Protein AF-A0A524RSS6-F1 (afdb_monomer)

Foldseek 3Di:
DVVQQVVLVVCLVPDPDCCCVPVVVDWGFDADLCLHTDDIHDDDVVVVVVSSVVSND

Secondary structure (DSSP, 8-state):
-HHHHHHHHHHHHH---HHHHTT-----EEE-TTS-EEEE-S--HHHHHHHHHHHH-

Solvent-accessible surface area (backbone atoms only — not comparable to full-atom values): 3390 Å² total; per-residue (Å²): 98,66,67,23,39,51,53,44,50,54,51,33,74,71,44,85,48,58,52,40,55,72,66,55,68,61,82,35,73,42,61,48,100,84,32,46,84,73,33,44,35,87,80,63,72,70,56,59,60,52,50,44,52,62,65,65,107

Sequence (57 aa):
MAVAREMGSALRESAQSLNIRERLDYSCALFDPSGRLVAHAPHIPVHLGSMGSAVRA

Organism: NCBI:txid2507554

InterPro domains:
  IPR003692 Hydantoinase B/oxoprolinase [PF02538] (1-57)
  IPR045079 Oxoprolinase-like [PTHR11365] (1-55)

Nearest PDB structures (foldseek):
  2hz5-assembly2_A-2  TM=5.148E-01  e=4.318E+00  Homo sapiens
  7f8f-assembly1_A-2  TM=4.861E-01  e=9.1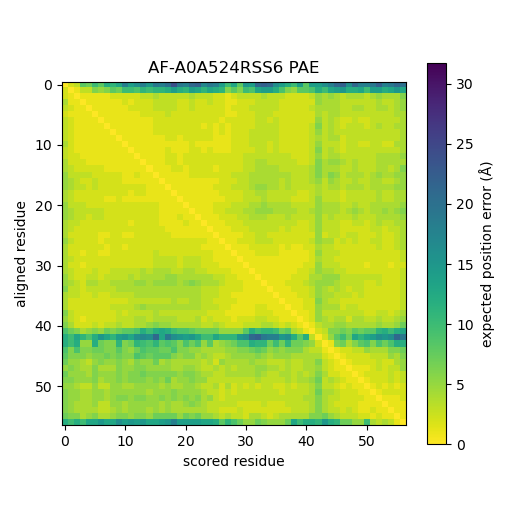98E+00  Candidatus Odinarchaeum yellowstonii

pLDDT: mean 89.65, std 7.49, range [59.91, 97.75]

Radius of gyration: 11.66 Å; Cα contacts (8 Å, |Δi|>4): 66; chains: 1; bounding box: 22×30×21 Å

Mean predicted aligned error: 3.62 Å

Structure (mmCIF, N/CA/C/O backbone):
data_AF-A0A524RSS6-F1
#
_entry.id   AF-A0A524RSS6-F1
#
loop_
_atom_site.group_PDB
_atom_site.id
_atom_site.type_symbol
_atom_site.lab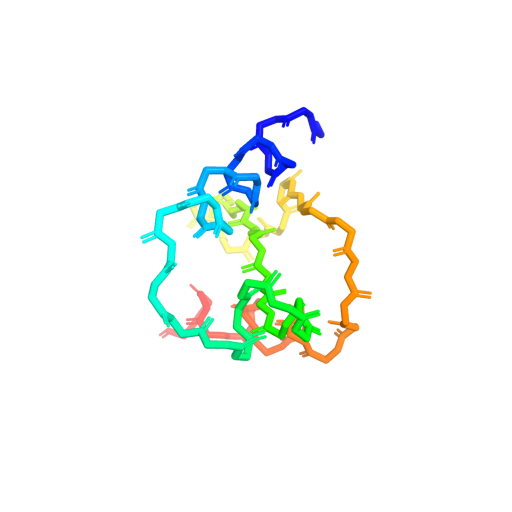el_atom_id
_atom_site.label_alt_id
_atom_site.label_comp_id
_atom_site.label_asym_id
_atom_site.label_entity_id
_atom_site.label_seq_id
_atom_site.pdbx_PDB_ins_code
_atom_site.Cartn_x
_atom_site.Cartn_y
_atom_site.Cartn_z
_atom_site.occupancy
_atom_site.B_iso_or_equiv
_atom_site.auth_seq_id
_atom_site.auth_comp_id
_atom_site.auth_asym_id
_atom_site.auth_atom_id
_atom_site.pdbx_PDB_model_num
ATOM 1 N N . MET A 1 1 ? 1.146 -4.463 -14.410 1.00 59.91 1 MET A N 1
ATOM 2 C CA . MET A 1 1 ? 2.124 -3.799 -13.511 1.00 59.91 1 MET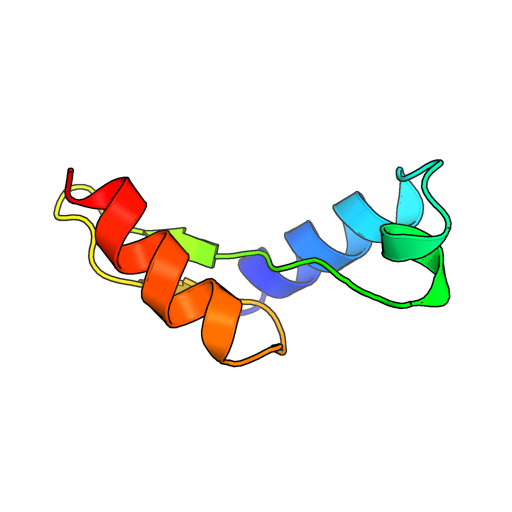 A CA 1
ATOM 3 C C . MET A 1 1 ? 2.102 -2.264 -13.556 1.00 59.91 1 MET A C 1
ATOM 5 O O . MET A 1 1 ? 2.462 -1.674 -12.548 1.00 59.91 1 MET A O 1
ATOM 9 N N . ALA A 1 2 ? 1.678 -1.601 -14.644 1.00 81.56 2 ALA A N 1
ATOM 10 C CA . ALA A 1 2 ? 1.650 -0.127 -14.713 1.00 81.56 2 ALA A CA 1
ATOM 11 C C . ALA A 1 2 ? 0.679 0.529 -13.705 1.00 81.56 2 ALA A C 1
ATOM 13 O O . ALA A 1 2 ? 1.077 1.435 -12.983 1.00 81.56 2 ALA A O 1
ATOM 14 N N . VAL A 1 3 ? -0.540 -0.005 -13.572 1.00 91.69 3 VAL A N 1
ATOM 15 C CA . VAL A 1 3 ? -1.595 0.583 -12.724 1.00 91.69 3 VAL A CA 1
ATOM 16 C C . VAL A 1 3 ? -1.206 0.726 -11.247 1.00 91.69 3 VAL A C 1
ATOM 18 O O . VAL A 1 3 ? -1.394 1.782 -10.660 1.00 91.69 3 VAL A O 1
ATOM 21 N N . ALA A 1 4 ? -0.587 -0.290 -10.637 1.00 92.12 4 ALA A N 1
ATOM 22 C CA . ALA A 1 4 ? -0.220 -0.225 -9.221 1.00 92.12 4 ALA A CA 1
ATOM 23 C C . ALA A 1 4 ? 0.917 0.778 -8.958 1.00 92.12 4 ALA A C 1
ATOM 25 O O . ALA A 1 4 ? 0.975 1.377 -7.886 1.00 92.12 4 ALA A O 1
ATOM 26 N N . ARG A 1 5 ? 1.801 0.999 -9.942 1.00 90.50 5 ARG A N 1
ATOM 27 C CA . ARG A 1 5 ? 2.821 2.055 -9.878 1.00 90.50 5 ARG A CA 1
ATOM 28 C C . ARG A 1 5 ? 2.194 3.440 -9.982 1.00 90.50 5 ARG A C 1
ATOM 30 O O . ARG A 1 5 ? 2.568 4.313 -9.213 1.00 90.50 5 ARG A O 1
ATOM 37 N N . GLU A 1 6 ? 1.244 3.617 -10.893 1.00 94.62 6 GLU A N 1
ATOM 38 C CA . GLU A 1 6 ? 0.519 4.877 -11.073 1.00 94.62 6 GLU A CA 1
ATOM 39 C C . GLU A 1 6 ? -0.303 5.244 -9.832 1.00 94.62 6 GLU A C 1
ATOM 41 O O . GLU A 1 6 ? -0.203 6.369 -9.351 1.00 94.62 6 GLU A O 1
ATOM 46 N N . MET A 1 7 ? -0.995 4.269 -9.227 1.00 94.31 7 MET A N 1
ATOM 47 C CA . MET A 1 7 ? -1.626 4.429 -7.909 1.00 94.31 7 MET A CA 1
ATOM 48 C C . MET A 1 7 ? -0.623 4.928 -6.864 1.00 94.31 7 MET A C 1
ATOM 50 O O . MET A 1 7 ? -0.926 5.836 -6.094 1.00 94.31 7 MET A O 1
ATOM 54 N N . GLY A 1 8 ? 0.581 4.349 -6.851 1.00 93.50 8 GLY A N 1
ATOM 55 C CA . GLY A 1 8 ? 1.636 4.739 -5.924 1.00 93.50 8 GLY A CA 1
ATOM 56 C C . GLY A 1 8 ? 2.166 6.154 -6.156 1.00 93.50 8 GLY A C 1
ATOM 57 O O . GLY A 1 8 ? 2.450 6.850 -5.182 1.00 93.50 8 GLY A O 1
ATOM 58 N N . SER A 1 9 ? 2.282 6.597 -7.410 1.00 93.81 9 SER A N 1
ATOM 59 C CA . SER A 1 9 ? 2.655 7.979 -7.738 1.00 93.81 9 SER A CA 1
ATOM 60 C C . SER A 1 9 ? 1.565 8.961 -7.319 1.00 93.81 9 SER A C 1
ATOM 62 O O . SER A 1 9 ? 1.854 9.907 -6.591 1.00 93.81 9 SER A O 1
ATOM 64 N N . ALA A 1 10 ? 0.308 8.688 -7.676 1.00 95.44 10 ALA A N 1
ATOM 65 C CA . ALA A 1 10 ? -0.824 9.537 -7.316 1.00 95.44 10 ALA A CA 1
ATOM 66 C C . ALA A 1 10 ? -1.001 9.655 -5.790 1.00 95.44 10 ALA A C 1
ATOM 68 O O . ALA A 1 10 ? -1.254 10.744 -5.269 1.00 95.44 10 ALA A O 1
ATOM 69 N N . LEU A 1 11 ? -0.814 8.556 -5.046 1.00 95.25 11 LEU A N 1
ATOM 70 C CA . LEU A 1 11 ? -0.844 8.572 -3.581 1.00 95.25 11 LEU A CA 1
ATOM 71 C C . LEU A 1 11 ? 0.272 9.452 -3.005 1.00 95.25 11 LEU A C 1
ATOM 73 O O . LEU A 1 11 ? 0.025 10.247 -2.103 1.00 95.25 11 LEU A O 1
ATOM 77 N N . ARG A 1 12 ? 1.496 9.344 -3.531 1.00 95.25 12 ARG A N 1
ATOM 78 C CA . ARG A 1 12 ? 2.629 10.156 -3.070 1.00 95.25 12 ARG A CA 1
ATOM 79 C C . ARG A 1 12 ? 2.426 11.641 -3.349 1.00 95.25 12 ARG A C 1
ATOM 81 O O . ARG A 1 12 ? 2.699 12.459 -2.475 1.00 95.25 12 ARG A O 1
ATOM 88 N N . GLU A 1 13 ? 1.964 11.979 -4.549 1.00 96.19 13 GLU A N 1
ATOM 89 C CA . GLU A 1 13 ? 1.751 13.363 -4.989 1.00 96.19 13 GLU A CA 1
ATOM 90 C C . GLU A 1 13 ? 0.639 14.059 -4.195 1.00 96.19 13 GLU A C 1
ATOM 92 O O . GLU A 1 13 ? 0.758 15.238 -3.866 1.00 96.19 13 GLU A O 1
ATOM 97 N N . SER A 1 14 ? -0.412 13.318 -3.836 1.00 97.00 14 SER A N 1
ATOM 98 C CA . SER A 1 14 ? -1.551 13.835 -3.065 1.00 97.00 14 SER A CA 1
ATOM 99 C C . SER A 1 14 ? -1.333 13.836 -1.547 1.00 97.00 14 SER A C 1
ATOM 101 O O . SER A 1 14 ? -2.061 14.510 -0.816 1.00 97.00 14 SER A O 1
ATOM 103 N N . ALA A 1 15 ? -0.337 13.105 -1.040 1.00 97.31 15 ALA A N 1
ATOM 104 C CA . ALA A 1 15 ? -0.126 12.966 0.392 1.00 97.31 15 ALA A CA 1
ATOM 105 C C . ALA A 1 15 ? 0.366 14.265 1.049 1.00 97.31 15 ALA A C 1
ATOM 107 O O . ALA A 1 15 ? 1.253 14.958 0.550 1.00 97.31 15 ALA A O 1
ATOM 108 N N . GLN A 1 16 ? -0.155 14.541 2.246 1.00 97.75 16 GLN A N 1
ATOM 109 C CA . GLN A 1 16 ? 0.396 15.538 3.175 1.00 97.75 16 GLN A CA 1
ATOM 110 C C . GLN A 1 16 ? 1.370 14.915 4.192 1.00 97.75 16 GLN A C 1
ATOM 112 O O . GLN A 1 16 ? 2.174 15.618 4.797 1.00 97.75 16 GLN A O 1
ATOM 117 N N . SER A 1 17 ? 1.326 13.590 4.372 1.00 97.50 17 SER A N 1
ATOM 118 C CA . SER A 1 17 ? 2.196 12.864 5.301 1.00 97.50 17 SER A CA 1
ATOM 119 C C . SER A 1 17 ? 3.627 12.774 4.772 1.00 97.50 17 SER A C 1
ATOM 121 O O . SER A 1 17 ? 3.861 12.224 3.696 1.00 97.50 17 SER A O 1
ATOM 123 N N . LEU A 1 18 ? 4.598 13.234 5.565 1.00 95.69 18 LEU A N 1
ATOM 124 C CA . LEU A 1 18 ? 6.023 13.104 5.239 1.00 95.69 18 LEU A CA 1
ATOM 125 C C . LEU A 1 18 ? 6.480 11.639 5.181 1.00 95.69 18 LEU A C 1
ATOM 127 O O . LEU A 1 18 ? 7.359 11.308 4.385 1.00 95.69 18 LEU A O 1
ATOM 131 N N . ASN A 1 19 ? 5.857 10.747 5.962 1.00 94.19 19 ASN A N 1
ATOM 132 C CA . ASN A 1 19 ? 6.139 9.312 5.865 1.00 94.19 19 ASN A CA 1
ATOM 133 C C . ASN A 1 19 ? 5.795 8.772 4.469 1.00 94.19 19 ASN A C 1
ATOM 135 O O . ASN A 1 19 ? 6.530 7.951 3.935 1.00 94.19 19 ASN A O 1
ATOM 139 N N . ILE A 1 20 ? 4.736 9.285 3.840 1.00 93.62 20 ILE A N 1
ATOM 140 C CA . ILE A 1 20 ? 4.337 8.867 2.492 1.00 93.62 20 ILE A CA 1
ATOM 141 C C . ILE A 1 20 ? 5.150 9.612 1.421 1.00 93.62 20 ILE A C 1
ATOM 143 O O . ILE A 1 20 ? 5.711 8.978 0.532 1.00 93.62 20 ILE A O 1
ATOM 147 N N . ARG A 1 21 ? 5.252 10.947 1.500 1.00 93.12 21 ARG A N 1
ATOM 148 C CA . ARG A 1 21 ? 5.904 11.777 0.465 1.00 93.12 21 ARG A CA 1
ATOM 149 C C . ARG A 1 21 ? 7.410 11.547 0.347 1.00 93.12 21 ARG A C 1
ATOM 151 O O . ARG A 1 21 ? 7.927 11.469 -0.770 1.00 93.12 21 ARG A O 1
ATOM 158 N N . GLU A 1 22 ? 8.085 11.479 1.494 1.00 92.12 22 GLU A N 1
ATOM 159 C CA . GLU A 1 22 ? 9.549 11.529 1.588 1.00 92.12 22 GLU A CA 1
ATOM 160 C C . GLU A 1 22 ? 10.138 10.176 1.971 1.00 92.12 22 GLU A C 1
ATOM 1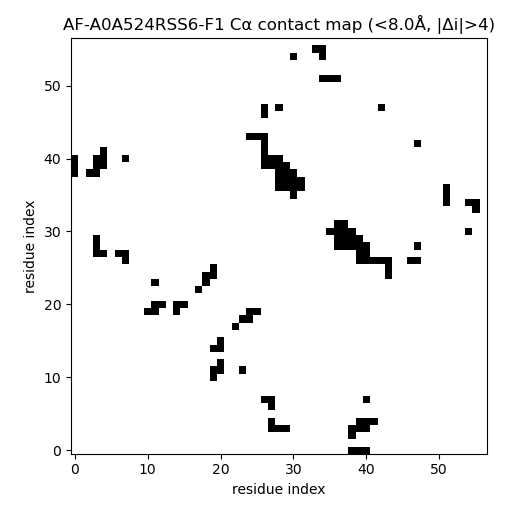62 O O . GLU A 1 22 ? 11.106 9.726 1.364 1.00 92.12 22 GLU A O 1
ATOM 167 N N . ARG A 1 23 ? 9.542 9.497 2.962 1.00 92.56 23 ARG A N 1
ATOM 168 C CA . ARG A 1 23 ? 10.043 8.188 3.419 1.00 92.56 23 ARG A CA 1
ATOM 169 C C . ARG A 1 23 ? 9.541 7.015 2.582 1.00 92.56 23 ARG A C 1
ATOM 171 O O . ARG A 1 23 ? 10.054 5.915 2.747 1.00 92.56 23 ARG A O 1
ATOM 178 N N . LEU A 1 24 ? 8.576 7.257 1.690 1.00 91.50 24 LEU A N 1
ATOM 179 C CA . LEU A 1 24 ? 7.958 6.244 0.831 1.00 91.50 24 LEU A CA 1
ATOM 180 C C . LEU A 1 24 ? 7.415 5.041 1.620 1.00 91.50 24 LEU A C 1
ATOM 182 O O . LEU A 1 24 ? 7.410 3.911 1.135 1.00 91.50 24 LEU A O 1
ATOM 186 N N . ASP A 1 25 ? 6.945 5.297 2.841 1.00 92.19 25 ASP A N 1
ATOM 187 C CA . ASP A 1 25 ? 6.398 4.290 3.745 1.00 92.19 25 ASP A CA 1
ATOM 188 C C . ASP A 1 25 ? 4.925 4.025 3.420 1.00 92.19 25 ASP A C 1
ATOM 190 O O . ASP A 1 25 ? 4.000 4.446 4.116 1.00 92.19 25 ASP A O 1
ATOM 194 N N . TYR A 1 26 ? 4.703 3.408 2.264 1.00 91.50 26 TYR A N 1
ATOM 195 C CA . TYR A 1 26 ? 3.392 2.998 1.788 1.00 91.50 26 TYR A CA 1
ATOM 196 C C . TYR A 1 26 ? 3.536 1.866 0.772 1.00 91.50 26 TYR A C 1
ATOM 198 O O . TYR A 1 26 ? 4.618 1.569 0.262 1.00 91.50 26 TYR A O 1
ATOM 206 N N . SER A 1 27 ? 2.435 1.191 0.462 1.00 92.25 27 SER A N 1
ATOM 207 C CA . SER A 1 27 ? 2.409 0.198 -0.611 1.00 92.25 27 SER A CA 1
ATOM 208 C C . SER A 1 27 ? 1.061 0.217 -1.313 1.00 92.25 27 SER A C 1
ATOM 210 O O . SER A 1 27 ? 0.027 0.448 -0.691 1.00 92.25 27 SER A O 1
ATOM 212 N N . CYS A 1 28 ? 1.081 -0.029 -2.621 1.00 92.69 28 CYS A N 1
ATOM 213 C CA . CYS A 1 28 ? -0.122 -0.158 -3.435 1.00 92.69 28 CYS A CA 1
ATOM 214 C C . CYS A 1 28 ? -0.152 -1.552 -4.054 1.00 92.69 28 CYS A C 1
ATOM 216 O O . CYS A 1 28 ? 0.832 -1.999 -4.656 1.00 92.69 28 CYS A O 1
ATOM 218 N N . ALA A 1 29 ? -1.287 -2.227 -3.907 1.00 93.31 29 ALA A N 1
ATOM 219 C CA . ALA A 1 29 ? -1.515 -3.572 -4.399 1.00 93.31 29 ALA A CA 1
ATOM 220 C C . ALA A 1 29 ? -2.962 -3.721 -4.884 1.00 93.31 29 ALA A C 1
ATOM 222 O O . ALA A 1 29 ? -3.877 -3.111 -4.337 1.00 93.31 29 ALA A O 1
ATOM 223 N N . LEU A 1 30 ? -3.146 -4.534 -5.921 1.00 92.50 30 LEU A N 1
ATOM 224 C CA . LEU A 1 30 ? -4.440 -4.947 -6.445 1.00 92.50 30 LEU A CA 1
ATOM 225 C C . LEU A 1 30 ? -4.610 -6.436 -6.199 1.00 92.50 30 LEU A C 1
ATOM 227 O O . LEU A 1 30 ? -3.696 -7.217 -6.476 1.00 92.50 30 LEU A O 1
ATOM 231 N N . PHE A 1 31 ? -5.792 -6.811 -5.734 1.00 93.31 31 PHE A N 1
ATOM 232 C CA . PHE A 1 31 ? -6.168 -8.189 -5.467 1.00 93.31 31 PHE A CA 1
ATOM 233 C C . PHE A 1 31 ? -7.391 -8.557 -6.303 1.00 93.31 31 PHE A C 1
ATOM 235 O O . PHE A 1 31 ? -8.212 -7.697 -6.621 1.00 93.31 31 PHE A O 1
ATOM 242 N N . ASP A 1 32 ? -7.492 -9.825 -6.687 1.00 93.81 32 ASP A N 1
ATOM 243 C CA . ASP A 1 32 ? -8.700 -10.351 -7.315 1.00 93.81 32 ASP A CA 1
ATOM 244 C C . ASP A 1 32 ? -9.790 -10.642 -6.259 1.00 93.81 32 ASP A C 1
ATOM 246 O O . ASP A 1 32 ? -9.509 -10.597 -5.057 1.00 93.81 32 ASP A O 1
ATOM 250 N N . PRO A 1 33 ? -11.027 -10.980 -6.668 1.00 93.56 33 PRO A N 1
ATOM 251 C CA . PRO A 1 33 ? -12.106 -11.296 -5.727 1.00 93.56 33 PRO A CA 1
ATOM 252 C C . PRO A 1 33 ? -11.836 -12.495 -4.805 1.00 93.56 33 PRO A C 1
ATOM 254 O O . PRO A 1 33 ? -12.537 -12.667 -3.816 1.00 93.56 33 PRO A O 1
ATOM 257 N N . SER A 1 34 ? -10.839 -13.331 -5.116 1.00 92.75 34 SER A N 1
ATOM 258 C CA . SER A 1 34 ? -10.394 -14.434 -4.252 1.00 92.75 34 SER A CA 1
ATOM 259 C C . SER A 1 34 ? -9.257 -14.036 -3.298 1.00 92.75 34 SER A C 1
ATOM 261 O O . SER A 1 34 ? -8.700 -14.884 -2.601 1.00 92.75 34 SER A O 1
ATOM 263 N N . GLY A 1 35 ? -8.876 -12.756 -3.273 1.00 91.50 35 GLY A N 1
ATOM 264 C CA . GLY A 1 35 ? -7.808 -12.229 -2.428 1.00 91.50 35 GLY A CA 1
ATOM 265 C C . GLY A 1 35 ? -6.401 -12.621 -2.881 1.00 91.50 35 GLY A C 1
ATOM 266 O O . GLY A 1 35 ? -5.461 -12.616 -2.075 1.00 91.50 35 GLY A O 1
ATOM 267 N N . ARG A 1 36 ? -6.224 -12.983 -4.159 1.00 91.50 36 ARG A N 1
ATOM 268 C CA . ARG A 1 36 ? -4.902 -13.240 -4.749 1.00 91.50 36 ARG A CA 1
ATOM 269 C C . ARG A 1 36 ? -4.309 -11.942 -5.279 1.00 91.50 36 ARG A C 1
ATOM 271 O O . ARG A 1 36 ? -5.009 -11.146 -5.895 1.00 91.50 36 ARG A O 1
ATOM 278 N N . LEU A 1 37 ? -3.012 -11.736 -5.052 1.00 90.50 37 LEU A N 1
ATOM 279 C CA . LEU A 1 37 ? -2.289 -10.551 -5.516 1.00 90.50 37 LEU A CA 1
ATOM 280 C C . LEU A 1 37 ? -2.173 -10.559 -7.049 1.00 90.50 37 LEU A C 1
ATOM 282 O O . LEU A 1 37 ? -1.612 -11.488 -7.623 1.00 90.50 37 LEU A O 1
ATOM 286 N N . VAL A 1 38 ? -2.670 -9.506 -7.698 1.00 92.69 38 VAL 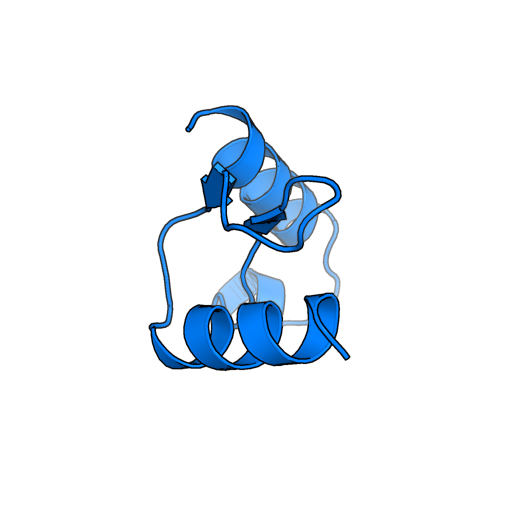A N 1
ATOM 287 C CA . VAL A 1 38 ? -2.699 -9.348 -9.164 1.00 92.69 38 VAL A CA 1
ATOM 288 C C . VAL A 1 38 ? -1.632 -8.368 -9.648 1.00 92.69 38 VAL A C 1
ATOM 290 O O . VAL A 1 38 ? -0.981 -8.593 -10.667 1.00 92.69 38 VAL A O 1
ATOM 293 N N . ALA A 1 39 ? -1.447 -7.254 -8.941 1.00 91.75 39 ALA A N 1
ATOM 294 C CA . ALA A 1 39 ? -0.456 -6.245 -9.299 1.00 91.75 39 ALA A CA 1
ATOM 295 C C . ALA A 1 39 ? -0.012 -5.458 -8.076 1.00 91.75 39 ALA A C 1
ATOM 297 O O . ALA A 1 39 ? -0.737 -5.368 -7.089 1.00 91.75 39 ALA A O 1
ATOM 298 N N . HIS A 1 40 ? 1.177 -4.865 -8.152 1.00 90.81 40 HIS A N 1
ATOM 299 C CA . HIS A 1 40 ? 1.757 -4.170 -7.018 1.00 90.81 40 HIS A CA 1
ATOM 300 C C . HIS A 1 40 ? 2.813 -3.125 -7.435 1.00 90.81 40 HIS A C 1
ATOM 302 O O . HIS A 1 40 ? 3.419 -3.254 -8.502 1.00 90.81 40 HIS A O 1
ATOM 308 N N . ALA A 1 41 ? 3.017 -2.085 -6.621 1.00 88.69 41 ALA A N 1
ATOM 309 C CA . ALA A 1 41 ? 4.097 -1.094 -6.779 1.00 88.69 41 ALA A CA 1
ATOM 310 C C . ALA A 1 41 ? 5.465 -1.654 -6.292 1.00 88.69 41 ALA A C 1
ATOM 312 O O . ALA A 1 41 ? 5.506 -2.797 -5.861 1.00 88.69 41 ALA A O 1
ATOM 313 N N . PRO A 1 42 ? 6.612 -0.956 -6.398 1.00 71.00 42 PRO A N 1
ATOM 314 C CA . PRO A 1 42 ? 7.889 -1.397 -5.807 1.00 71.00 42 PRO A CA 1
ATOM 315 C C . PRO A 1 42 ? 7.841 -1.317 -4.265 1.00 71.00 42 PRO A C 1
ATOM 317 O O . PRO A 1 42 ? 7.230 -0.385 -3.750 1.00 71.00 42 PRO A O 1
ATOM 320 N N . HIS A 1 43 ? 8.449 -2.268 -3.530 1.00 66.31 43 HIS A N 1
ATOM 3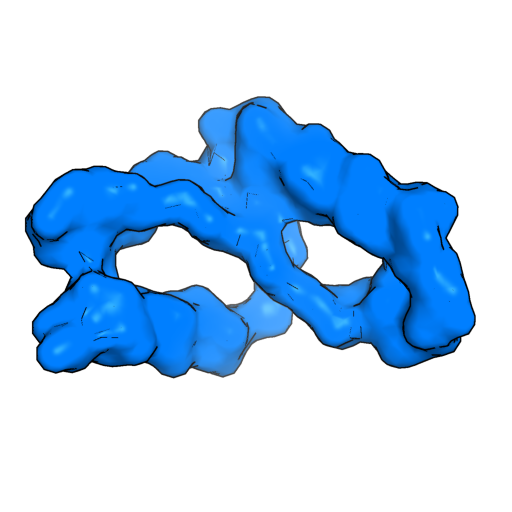21 C CA . HIS A 1 43 ? 7.986 -2.603 -2.163 1.00 66.31 43 HIS A CA 1
ATOM 322 C C . HIS A 1 43 ? 8.964 -2.626 -0.996 1.00 66.31 43 HIS A C 1
ATOM 324 O O . HIS A 1 43 ? 10.121 -3.020 -1.128 1.00 66.31 43 HIS A O 1
ATOM 330 N N . ILE A 1 44 ? 8.330 -2.424 0.172 1.00 75.38 44 ILE A N 1
ATOM 331 C CA . ILE A 1 44 ? 8.641 -2.928 1.517 1.00 75.38 44 ILE A CA 1
ATOM 332 C C . ILE A 1 44 ? 7.963 -4.319 1.693 1.00 75.38 44 ILE A C 1
ATOM 334 O O . ILE A 1 44 ? 6.736 -4.389 1.798 1.00 75.38 44 ILE A O 1
ATOM 338 N N . PRO A 1 45 ? 8.703 -5.447 1.734 1.00 74.69 45 PRO A N 1
ATOM 339 C CA . PRO A 1 45 ? 8.140 -6.809 1.666 1.00 74.69 45 PRO A CA 1
ATOM 340 C C . PRO A 1 45 ? 7.081 -7.167 2.721 1.00 74.69 45 PRO A C 1
ATOM 342 O O . PRO A 1 45 ? 6.168 -7.946 2.442 1.00 74.69 45 PRO A O 1
ATOM 345 N N . VAL A 1 46 ? 7.173 -6.591 3.923 1.00 82.00 46 VAL A N 1
ATOM 346 C CA . VAL A 1 46 ? 6.249 -6.890 5.030 1.00 82.00 46 VAL A CA 1
ATOM 347 C C . VAL A 1 46 ? 4.808 -6.463 4.726 1.00 82.00 46 VAL A C 1
ATOM 349 O O . VAL A 1 46 ? 3.873 -7.160 5.117 1.00 82.00 46 VAL A O 1
ATOM 352 N N . HIS A 1 47 ? 4.616 -5.374 3.970 1.00 88.75 47 HIS A N 1
ATOM 353 C CA . HIS A 1 47 ? 3.286 -4.866 3.624 1.00 88.75 47 HIS A CA 1
ATOM 354 C C . HIS A 1 47 ? 2.520 -5.832 2.722 1.00 88.75 47 HIS A C 1
ATOM 356 O O . HIS A 1 47 ? 1.330 -6.049 2.920 1.00 88.75 47 HIS A O 1
ATOM 362 N N . LEU A 1 48 ? 3.189 -6.466 1.756 1.00 83.88 48 LEU A N 1
ATOM 363 C CA . LEU A 1 48 ? 2.520 -7.412 0.864 1.00 83.88 48 LEU A CA 1
ATOM 364 C C . LEU A 1 48 ? 2.004 -8.653 1.597 1.00 83.88 48 LEU A C 1
ATOM 366 O O . LEU A 1 4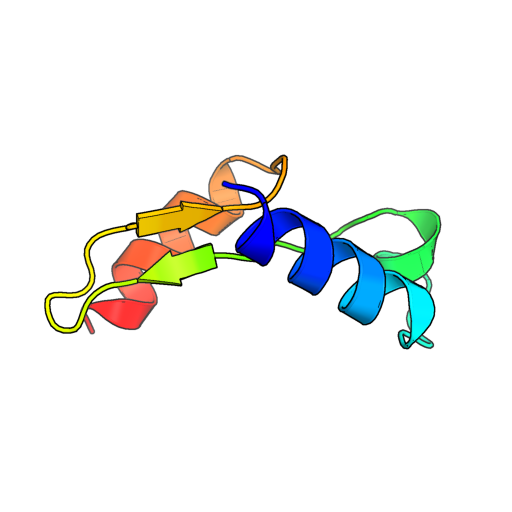8 ? 0.900 -9.122 1.311 1.00 83.88 48 LEU A O 1
ATOM 370 N N . GLY A 1 49 ? 2.794 -9.176 2.538 1.00 84.12 49 GLY A N 1
ATOM 371 C CA . GLY A 1 49 ? 2.403 -10.330 3.343 1.00 84.12 49 GLY A CA 1
ATOM 372 C C . GLY A 1 49 ? 1.172 -10.037 4.201 1.00 84.12 49 GLY A C 1
ATOM 373 O O . GLY A 1 49 ? 0.218 -10.817 4.194 1.00 84.12 49 GLY A O 1
ATOM 374 N N . SER A 1 50 ? 1.156 -8.891 4.890 1.00 87.25 50 SER A N 1
ATOM 375 C CA . SER A 1 50 ? 0.035 -8.497 5.750 1.00 87.25 50 SER A CA 1
ATOM 376 C C . SER A 1 50 ? -1.218 -8.110 4.959 1.00 87.25 50 SER A C 1
ATOM 378 O O . SER A 1 50 ? -2.309 -8.548 5.321 1.00 87.25 50 SER A O 1
ATOM 380 N N . MET A 1 51 ? -1.083 -7.374 3.849 1.00 89.75 51 MET A N 1
ATOM 381 C CA . MET A 1 51 ? -2.208 -7.012 2.973 1.0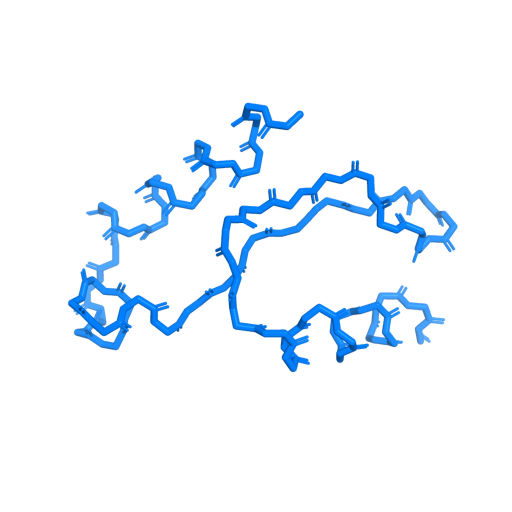0 89.75 51 MET A CA 1
ATOM 382 C C . MET A 1 51 ? -2.921 -8.248 2.424 1.00 89.75 51 MET A C 1
ATOM 384 O O . MET A 1 51 ? -4.146 -8.302 2.432 1.00 89.75 51 MET A O 1
ATOM 388 N N . GLY A 1 52 ? -2.171 -9.268 1.990 1.00 86.75 52 GLY A N 1
ATOM 389 C CA . GLY A 1 52 ? -2.770 -10.507 1.498 1.00 86.75 52 GLY A CA 1
ATOM 390 C C . GLY A 1 52 ? -3.603 -11.226 2.562 1.00 86.75 52 GLY A C 1
ATOM 391 O O . GLY A 1 52 ? -4.674 -11.739 2.250 1.00 86.75 52 GLY A O 1
ATOM 392 N N . SER A 1 53 ? -3.131 -11.257 3.810 1.00 87.75 53 SER A N 1
ATOM 393 C CA . SE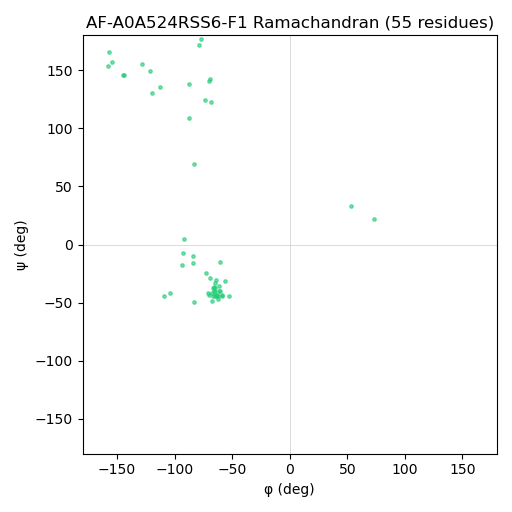R A 1 53 ? -3.897 -11.827 4.924 1.00 87.75 53 SER A CA 1
ATOM 394 C C . SER A 1 53 ? -5.138 -10.997 5.250 1.00 87.75 53 SER A C 1
ATOM 396 O O . SER A 1 53 ? -6.198 -11.575 5.447 1.00 87.75 53 SER A O 1
ATOM 398 N N . ALA A 1 54 ? -5.026 -9.666 5.250 1.00 89.44 54 ALA A N 1
ATOM 399 C CA . ALA A 1 54 ? -6.140 -8.764 5.539 1.00 89.44 54 ALA A CA 1
ATOM 400 C C . ALA A 1 54 ? -7.260 -8.835 4.489 1.00 89.44 54 ALA A C 1
ATOM 402 O O . ALA A 1 54 ? -8.426 -8.761 4.842 1.00 89.44 54 ALA A O 1
ATOM 403 N N . VAL A 1 55 ? -6.920 -8.999 3.207 1.00 91.75 55 VAL A N 1
ATOM 404 C CA . VAL A 1 55 ? -7.909 -9.088 2.117 1.00 91.75 55 VAL A CA 1
ATOM 405 C C . VAL A 1 55 ? -8.664 -10.426 2.114 1.00 91.75 55 VAL A C 1
ATOM 407 O O . VAL A 1 55 ? -9.767 -10.500 1.583 1.00 91.75 55 VAL A O 1
ATOM 410 N N . ARG A 1 56 ? -8.078 -11.493 2.675 1.00 88.56 56 ARG A N 1
ATOM 411 C CA . ARG A 1 56 ? -8.708 -12.824 2.766 1.00 88.56 56 ARG A CA 1
ATOM 412 C C . ARG A 1 56 ? -9.478 -13.064 4.072 1.00 88.56 56 ARG A C 1
ATOM 414 O O . ARG A 1 56 ? -10.078 -14.131 4.194 1.00 88.56 56 ARG A O 1
ATOM 421 N N . ALA A 1 57 ? -9.388 -12.145 5.033 1.00 80.62 57 ALA A N 1
ATOM 422 C CA . ALA A 1 57 ? -10.093 -12.198 6.314 1.00 80.62 57 ALA A CA 1
ATOM 423 C C . ALA A 1 57 ? -11.521 -11.658 6.171 1.00 80.62 57 ALA A C 1
ATOM 425 O O . ALA A 1 57 ? -12.413 -12.229 6.836 1.00 80.62 57 ALA A O 1
#